Protein AF-A0A3M2JS16-F1 (afdb_monomer_lite)

Sequence (122 aa):
MWQGRHRSSALISVIMEFFYSLAKIGTLLCLISALWGIPVQAQEQLETYSGVRIYIDKPSDVLQLLRAGLEFDHLHFQQDYIEVALSSRDMQRLQQTGYRYEVLIPDLSAFYQERASIPRQE

pLDDT: mean 78.51, std 18.27, range [40.56, 98.19]

Secondary structure (DSSP, 8-state):
-------HHHHHHHHHHHHHHHHHHHHHHHHHTTTS------------EEEEEEE-SSTHHHHHHHHTT---SS-EE-SSEEEEEEEHHHHHHHHHHT--EEEEES-HHHHHHHHHTS----

Radius of gyration: 33.14 Å; chains: 1; bounding box: 62×56×106 Å

Structure (mmCIF, N/CA/C/O backbone):
data_AF-A0A3M2JS16-F1
#
_entry.id   AF-A0A3M2JS16-F1
#
loop_
_atom_site.group_PDB
_atom_site.id
_atom_site.type_symbol
_atom_site.label_atom_id
_atom_site.label_alt_id
_atom_site.label_comp_id
_atom_site.label_asym_id
_atom_site.label_entity_id
_atom_site.label_seq_id
_atom_site.pdbx_PDB_ins_code
_atom_site.Cartn_x
_atom_site.Cartn_y
_atom_site.Cartn_z
_atom_site.occupancy
_atom_site.B_iso_or_equiv
_atom_site.auth_seq_id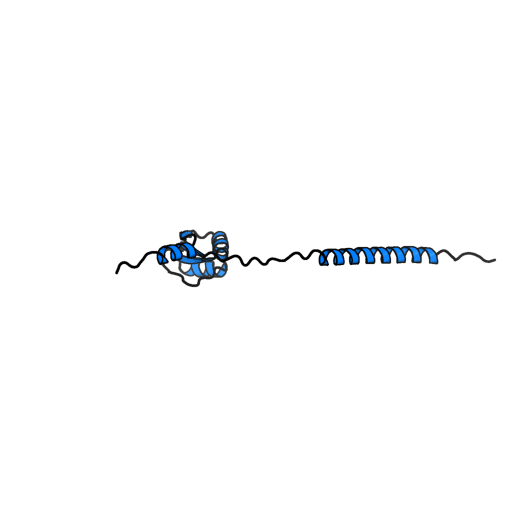
_atom_site.auth_comp_id
_atom_site.auth_asym_id
_atom_site.auth_atom_id
_atom_site.pdbx_PDB_model_num
ATOM 1 N N . MET A 1 1 ? 43.611 -38.057 73.503 1.00 40.56 1 MET A N 1
ATOM 2 C CA . MET A 1 1 ? 43.910 -38.920 72.343 1.00 40.56 1 MET A CA 1
ATOM 3 C C . MET A 1 1 ? 43.301 -38.265 71.116 1.00 40.56 1 MET A C 1
ATOM 5 O O . MET A 1 1 ? 42.138 -37.892 71.147 1.00 40.56 1 MET A O 1
ATOM 9 N N . TRP A 1 2 ? 44.154 -37.975 70.142 1.00 47.47 2 TRP A N 1
ATOM 10 C CA . TRP A 1 2 ? 43.940 -37.119 68.975 1.00 47.47 2 TRP A CA 1
ATOM 11 C C . TRP A 1 2 ? 43.369 -37.951 67.818 1.00 47.47 2 TRP A C 1
ATOM 13 O O . TRP A 1 2 ? 43.810 -39.084 67.663 1.00 47.47 2 TRP A O 1
ATOM 23 N N . GLN A 1 3 ? 42.454 -37.388 67.022 1.00 46.94 3 GLN A N 1
ATOM 24 C CA . GLN A 1 3 ? 42.366 -37.479 65.548 1.00 46.94 3 GLN A CA 1
ATOM 25 C C . GLN A 1 3 ? 40.919 -37.341 65.070 1.00 46.94 3 GLN A C 1
ATOM 27 O O . GLN A 1 3 ? 40.042 -38.096 65.474 1.00 46.94 3 GLN A O 1
ATOM 32 N N . GLY A 1 4 ? 40.689 -36.415 64.137 1.00 54.56 4 GLY A N 1
ATOM 33 C CA . GLY A 1 4 ? 39.480 -36.454 63.317 1.00 54.56 4 GLY A CA 1
ATOM 34 C C . GLY A 1 4 ? 38.972 -35.105 62.835 1.00 54.56 4 GLY A C 1
ATOM 35 O O . GLY A 1 4 ? 37.849 -34.737 63.173 1.00 54.56 4 GLY A O 1
ATOM 36 N N . ARG A 1 5 ? 39.752 -34.373 62.021 1.00 54.22 5 ARG A N 1
ATOM 37 C CA . ARG A 1 5 ? 39.169 -33.412 61.063 1.00 54.22 5 ARG A CA 1
ATOM 38 C C . ARG A 1 5 ? 40.160 -32.921 60.000 1.00 54.22 5 ARG A C 1
ATOM 40 O O . ARG A 1 5 ? 40.658 -31.812 60.068 1.00 54.22 5 ARG A O 1
ATOM 47 N N . HIS A 1 6 ? 40.395 -33.732 58.971 1.00 55.47 6 HIS A N 1
ATOM 48 C CA . HIS A 1 6 ? 40.964 -33.261 57.700 1.00 55.47 6 HIS A CA 1
ATOM 49 C C . HIS A 1 6 ? 40.319 -34.021 56.537 1.00 55.47 6 HIS A C 1
ATOM 51 O O . HIS A 1 6 ? 40.895 -34.961 56.003 1.00 55.47 6 HIS A O 1
ATOM 57 N N . ARG A 1 7 ? 39.084 -33.656 56.166 1.00 57.41 7 ARG A N 1
ATOM 58 C CA . ARG A 1 7 ? 38.467 -34.105 54.898 1.00 57.41 7 ARG A CA 1
ATOM 59 C C . ARG A 1 7 ? 37.719 -33.007 54.129 1.00 57.41 7 ARG A C 1
ATOM 61 O O . ARG A 1 7 ? 37.293 -33.251 53.009 1.00 57.41 7 ARG A O 1
ATOM 68 N N . SER A 1 8 ? 37.596 -31.797 54.679 1.00 57.53 8 SER A N 1
ATOM 69 C CA . SER A 1 8 ? 36.766 -30.739 54.082 1.00 57.53 8 SER A CA 1
ATOM 70 C C . SER A 1 8 ? 37.479 -29.873 53.035 1.00 57.53 8 SER A C 1
ATOM 72 O O . SER A 1 8 ? 36.808 -29.184 52.278 1.00 57.53 8 SER A O 1
ATOM 74 N N . SER A 1 9 ? 38.814 -29.895 52.951 1.00 59.91 9 SER A N 1
ATOM 75 C CA . SER A 1 9 ? 39.566 -29.017 52.038 1.00 59.91 9 SER A CA 1
ATOM 76 C C . SER A 1 9 ? 39.597 -29.512 50.586 1.00 59.91 9 SER A C 1
ATOM 78 O O . SER A 1 9 ? 39.538 -28.702 49.667 1.00 59.91 9 SER A O 1
ATOM 80 N N . ALA A 1 10 ? 39.632 -30.828 50.358 1.00 58.78 10 ALA A N 1
ATOM 81 C CA . ALA A 1 10 ? 39.705 -31.391 49.005 1.00 58.78 10 ALA A CA 1
ATOM 82 C C . ALA A 1 10 ? 38.392 -31.223 48.216 1.00 58.78 10 ALA A C 1
ATOM 84 O O . ALA A 1 10 ? 38.409 -30.966 47.016 1.00 58.78 10 ALA A O 1
ATOM 85 N N . LEU A 1 11 ? 37.250 -31.314 48.902 1.00 58.75 11 LEU A N 1
ATOM 86 C CA . LEU A 1 11 ? 35.918 -31.243 48.294 1.00 58.75 11 LEU A CA 1
ATOM 87 C C . LEU A 1 11 ? 35.592 -29.835 47.769 1.00 58.75 11 LEU A C 1
ATOM 89 O O . LEU A 1 11 ? 34.989 -29.694 46.711 1.00 58.75 11 LEU A O 1
ATOM 93 N N . ILE A 1 12 ? 36.060 -28.795 48.465 1.00 60.19 12 ILE A N 1
ATOM 94 C CA . ILE A 1 12 ? 35.890 -27.396 48.045 1.00 60.19 12 ILE A CA 1
ATOM 95 C C . ILE A 1 12 ? 36.752 -27.091 46.811 1.00 60.19 12 ILE A C 1
ATOM 97 O O . ILE A 1 12 ? 36.303 -26.384 45.911 1.00 60.19 12 ILE A O 1
ATOM 101 N N . SER A 1 13 ? 37.953 -27.676 46.727 1.00 60.19 13 SER A N 1
ATOM 102 C CA . SER A 1 13 ? 38.860 -27.475 45.590 1.00 60.19 13 SER A CA 1
ATOM 103 C C . SER A 1 13 ? 38.303 -28.067 44.290 1.00 60.19 13 SER A C 1
ATOM 105 O O . SER A 1 13 ? 38.315 -27.399 43.262 1.00 60.19 13 SER A O 1
ATOM 107 N N . VAL A 1 14 ? 37.733 -29.277 44.340 1.00 62.78 14 VAL A N 1
ATOM 108 C CA . VAL A 1 14 ? 37.138 -29.937 43.159 1.00 62.78 14 VAL A CA 1
ATOM 109 C C . VAL A 1 14 ? 35.912 -29.178 42.644 1.00 62.78 14 VAL A C 1
ATOM 111 O O . VAL A 1 14 ? 35.715 -29.046 41.438 1.00 62.78 14 VAL A O 1
ATOM 114 N N . ILE A 1 15 ? 35.099 -28.638 43.554 1.00 60.69 15 ILE A N 1
ATOM 115 C CA . ILE A 1 15 ? 33.900 -27.872 43.202 1.00 60.69 15 ILE A CA 1
ATOM 116 C C . ILE A 1 15 ? 34.284 -26.533 42.549 1.00 60.69 15 ILE A C 1
ATOM 118 O O . ILE A 1 15 ? 33.707 -26.162 41.528 1.00 60.69 15 ILE A O 1
ATOM 122 N N . MET A 1 16 ? 35.298 -25.838 43.075 1.00 59.81 16 MET A N 1
ATOM 123 C CA . MET A 1 16 ? 35.806 -24.583 42.503 1.00 59.81 16 MET A CA 1
ATOM 124 C C . MET A 1 16 ? 36.380 -24.768 41.087 1.00 59.81 16 MET A C 1
ATOM 126 O O . MET A 1 16 ? 36.106 -23.947 40.211 1.00 59.81 16 MET A O 1
ATOM 130 N N . GLU A 1 17 ? 37.110 -25.857 40.820 1.00 61.00 17 GLU A N 1
ATOM 131 C CA . GLU A 1 17 ? 37.648 -26.133 39.477 1.00 61.00 17 GLU A CA 1
ATOM 132 C C . GLU A 1 17 ? 36.559 -26.462 38.446 1.00 61.00 17 GLU A C 1
ATOM 134 O O . GLU A 1 17 ? 36.658 -26.046 37.289 1.00 61.00 17 GLU A O 1
ATOM 139 N N . PHE A 1 18 ? 35.474 -27.120 38.865 1.00 57.28 18 PHE A N 1
ATOM 140 C CA . PHE A 1 18 ? 34.309 -27.360 38.009 1.00 57.28 18 PHE A CA 1
ATOM 141 C C . PHE A 1 18 ? 33.623 -26.054 37.588 1.00 57.28 18 PHE A C 1
ATOM 143 O O . PHE A 1 18 ? 33.318 -25.868 36.407 1.00 57.28 18 PHE A O 1
ATOM 150 N N . PHE A 1 19 ? 33.439 -25.117 38.522 1.00 56.97 19 PHE A N 1
ATOM 151 C CA . PHE A 1 19 ? 32.872 -23.801 38.212 1.00 56.97 19 PHE A CA 1
ATOM 152 C C . PHE A 1 19 ? 33.800 -22.962 37.323 1.00 56.97 19 PHE A C 1
ATOM 154 O O . PHE A 1 19 ? 33.333 -22.288 36.404 1.00 56.97 19 PHE A O 1
ATOM 161 N N . TYR A 1 20 ? 35.116 -23.059 37.529 1.00 59.00 20 TYR A N 1
ATOM 162 C CA . TYR A 1 20 ? 36.108 -22.379 36.695 1.00 59.00 20 TYR A CA 1
ATOM 163 C C . TYR A 1 20 ? 36.172 -22.951 35.264 1.00 59.00 20 TYR A C 1
ATOM 165 O O . TYR A 1 20 ? 36.409 -22.212 34.309 1.00 59.00 20 TYR A O 1
ATOM 173 N N . SER A 1 21 ? 35.914 -24.253 35.092 1.00 56.41 21 SER A N 1
ATOM 174 C CA . SER A 1 21 ? 35.847 -24.930 33.787 1.00 56.41 21 SER A CA 1
ATOM 175 C C . SER A 1 21 ? 34.577 -24.570 33.001 1.00 56.41 21 SER A C 1
ATOM 177 O O . SER A 1 21 ? 34.649 -24.243 31.815 1.00 56.41 21 SER A O 1
ATOM 179 N N . LEU A 1 22 ? 33.422 -24.504 33.673 1.00 55.75 22 LEU A N 1
ATOM 180 C CA . LEU A 1 22 ? 32.150 -24.077 33.071 1.00 55.75 22 LEU A CA 1
ATOM 181 C C . LEU A 1 22 ? 32.185 -22.610 32.602 1.00 55.75 22 LEU A C 1
ATOM 183 O O . LEU A 1 22 ? 31.668 -22.294 31.530 1.00 55.75 22 LEU A O 1
ATOM 187 N N . ALA A 1 23 ? 32.858 -21.725 33.345 1.00 54.62 23 ALA A N 1
ATOM 188 C CA . ALA A 1 23 ? 33.016 -20.318 32.965 1.00 54.62 23 ALA A CA 1
ATOM 189 C C . ALA A 1 23 ? 33.897 -20.110 31.711 1.00 54.62 23 ALA A C 1
ATOM 191 O O . ALA A 1 23 ? 33.657 -19.182 30.936 1.00 54.62 23 ALA A O 1
ATOM 192 N N . LYS A 1 24 ? 34.886 -20.988 31.474 1.00 52.19 24 LYS A N 1
ATOM 193 C CA . LYS A 1 24 ? 35.786 -20.931 30.302 1.00 52.19 24 LYS A CA 1
ATOM 194 C C . LYS A 1 24 ? 35.130 -21.419 29.007 1.00 52.19 24 LYS A C 1
ATOM 196 O O . LYS A 1 24 ? 35.429 -20.898 27.936 1.00 52.19 24 LYS A O 1
ATOM 201 N N . ILE A 1 25 ? 34.220 -22.391 29.094 1.00 55.69 25 ILE A N 1
ATOM 202 C CA . ILE A 1 25 ? 33.502 -22.924 27.923 1.00 55.69 25 ILE A CA 1
ATOM 203 C C . ILE A 1 25 ? 32.555 -21.861 27.339 1.00 55.69 25 ILE A C 1
ATOM 205 O O . ILE A 1 25 ? 32.467 -21.716 26.121 1.00 55.69 25 ILE A O 1
ATOM 209 N N . GLY A 1 26 ? 31.916 -21.054 28.195 1.00 52.09 26 GLY A N 1
ATOM 210 C CA . GLY A 1 26 ? 31.039 -19.962 27.758 1.00 52.09 26 GLY A CA 1
ATOM 211 C C . GLY A 1 26 ? 31.772 -18.812 27.055 1.00 52.09 26 GLY A C 1
ATOM 212 O O . GLY A 1 26 ? 31.237 -18.218 26.124 1.00 52.09 26 GLY A O 1
ATOM 213 N N . THR A 1 27 ? 33.016 -18.520 27.444 1.00 54.41 27 THR A N 1
ATOM 214 C CA . THR A 1 27 ? 33.821 -17.448 26.827 1.00 54.41 27 THR A CA 1
ATOM 215 C C . THR A 1 27 ? 34.440 -17.860 25.489 1.00 54.41 27 THR A C 1
ATOM 217 O O . THR A 1 27 ? 34.612 -17.012 24.614 1.00 54.41 27 THR A O 1
ATOM 220 N N . LEU A 1 28 ? 34.717 -19.153 25.281 1.00 52.16 28 LEU A N 1
ATOM 221 C CA . LEU A 1 28 ? 35.266 -19.664 24.020 1.00 52.16 28 LEU A CA 1
ATOM 222 C C . LEU A 1 28 ? 34.237 -19.627 22.871 1.00 52.16 28 LEU A C 1
ATOM 224 O O . LEU A 1 28 ? 34.601 -19.378 21.724 1.00 52.16 28 LEU A O 1
ATOM 228 N N . LEU A 1 29 ? 32.947 -19.815 23.177 1.00 53.31 29 LEU A N 1
ATOM 229 C CA . LEU A 1 29 ? 31.867 -19.807 22.181 1.00 53.31 29 LEU A CA 1
ATOM 230 C C . LEU A 1 29 ? 31.589 -18.403 21.608 1.00 53.31 29 LEU A C 1
ATOM 232 O O . LEU A 1 29 ? 31.275 -18.281 20.427 1.00 53.31 29 LEU A O 1
ATOM 236 N N . CYS A 1 30 ? 31.780 -17.342 22.402 1.00 52.16 30 CYS A N 1
ATOM 237 C CA . CYS A 1 30 ? 31.630 -15.951 21.949 1.00 52.16 30 CYS A CA 1
ATOM 238 C C . CYS A 1 30 ? 32.781 -15.454 21.058 1.00 52.16 30 CYS A C 1
ATOM 240 O O . CYS A 1 30 ? 32.599 -14.499 20.310 1.00 52.16 30 CYS A O 1
ATOM 242 N N . LEU A 1 31 ? 33.969 -16.063 21.127 1.00 53.25 31 LEU A N 1
ATOM 243 C CA . LEU A 1 31 ? 35.106 -15.659 20.288 1.00 53.25 31 LEU A CA 1
ATOM 244 C C . LEU A 1 31 ? 35.067 -16.303 18.896 1.00 53.25 31 LEU A C 1
ATOM 246 O O . LEU A 1 31 ? 35.577 -15.723 17.941 1.00 53.25 31 LEU A O 1
ATOM 250 N N . ILE A 1 32 ? 34.417 -17.463 18.751 1.00 55.78 32 ILE A N 1
ATOM 251 C CA . ILE A 1 32 ? 34.258 -18.126 17.449 1.00 55.78 32 ILE A CA 1
ATOM 252 C C . ILE A 1 32 ? 33.258 -17.363 16.567 1.00 55.78 32 ILE A C 1
ATOM 254 O O . ILE A 1 32 ? 33.487 -17.242 15.366 1.00 55.78 32 ILE A O 1
ATOM 258 N N . SER A 1 33 ? 32.204 -16.768 17.133 1.00 54.28 33 SER A N 1
ATOM 259 C CA . SER A 1 33 ? 31.241 -15.957 16.370 1.00 54.28 33 SER A CA 1
ATOM 260 C C . SER A 1 33 ? 31.821 -14.637 15.843 1.00 54.28 33 SER A C 1
ATOM 262 O O . SER A 1 33 ? 31.301 -14.104 14.869 1.00 54.28 33 SER A O 1
ATOM 264 N N . ALA A 1 34 ? 32.919 -14.134 16.416 1.00 53.84 34 ALA A N 1
ATOM 265 C CA . ALA A 1 34 ? 33.609 -12.938 15.924 1.00 53.84 34 ALA A CA 1
ATOM 266 C C . ALA A 1 34 ? 34.530 -13.207 14.715 1.00 53.84 34 ALA A C 1
ATOM 268 O O . ALA A 1 34 ? 34.920 -12.263 14.030 1.00 53.84 34 ALA A O 1
ATOM 269 N N . LEU A 1 35 ? 34.880 -14.472 14.435 1.00 56.22 35 LEU A N 1
ATOM 270 C CA . LEU A 1 35 ? 35.766 -14.840 13.318 1.00 56.22 35 LEU A CA 1
ATOM 271 C C . LEU A 1 35 ? 35.027 -15.139 12.005 1.00 56.22 35 LEU A C 1
ATOM 273 O O . LEU A 1 35 ? 35.650 -15.166 10.946 1.00 56.22 35 LEU A O 1
ATOM 277 N N . TRP A 1 36 ? 33.711 -15.338 12.056 1.00 56.53 36 TRP A N 1
ATOM 278 C CA . TRP A 1 36 ? 32.870 -15.508 10.874 1.00 56.53 36 TRP A CA 1
ATOM 279 C C . TRP A 1 36 ? 32.115 -14.207 10.674 1.00 56.53 36 TRP A C 1
ATOM 281 O O . TRP A 1 36 ? 30.988 -14.058 11.133 1.00 56.53 36 TRP A O 1
ATOM 291 N N . GLY A 1 37 ? 32.775 -13.230 10.051 1.00 59.12 37 GLY A N 1
ATOM 292 C CA . GLY A 1 37 ? 32.139 -11.982 9.649 1.00 59.12 37 GLY A CA 1
ATOM 293 C C . GLY A 1 37 ? 30.974 -12.281 8.714 1.00 59.12 37 GLY A C 1
ATOM 294 O O . GLY A 1 37 ? 31.171 -12.393 7.510 1.00 59.12 37 GLY A O 1
ATOM 295 N N . ILE A 1 38 ? 29.771 -12.446 9.267 1.00 68.44 38 ILE A N 1
ATOM 296 C CA . ILE A 1 38 ? 28.543 -12.508 8.486 1.00 68.44 38 ILE A CA 1
ATOM 297 C C . ILE A 1 38 ? 28.304 -11.075 8.019 1.00 68.44 38 ILE A C 1
ATOM 299 O O . ILE A 1 38 ? 28.025 -10.215 8.862 1.00 68.44 38 ILE A O 1
ATOM 303 N N . PRO A 1 39 ? 28.433 -10.768 6.717 1.00 65.12 39 PRO A N 1
ATOM 304 C CA . PRO A 1 39 ? 27.987 -9.481 6.235 1.00 65.12 39 PRO A CA 1
ATOM 305 C C . PRO A 1 39 ? 26.471 -9.458 6.435 1.00 65.12 39 PRO A C 1
ATOM 307 O O . PRO A 1 39 ? 25.728 -10.157 5.748 1.00 65.12 39 PRO A O 1
ATOM 310 N N . VAL A 1 40 ? 26.000 -8.686 7.415 1.00 69.00 40 VAL A N 1
ATOM 311 C CA . VAL A 1 40 ? 24.591 -8.300 7.488 1.00 69.00 40 VAL A CA 1
ATOM 312 C C . VAL A 1 40 ? 24.366 -7.382 6.295 1.00 69.00 40 VAL A C 1
ATOM 314 O O . VAL A 1 40 ? 24.568 -6.173 6.359 1.00 69.00 40 VAL A O 1
ATOM 317 N N . GLN A 1 41 ? 24.042 -7.985 5.157 1.00 67.44 41 GLN A N 1
ATOM 318 C CA . GLN A 1 41 ? 23.614 -7.267 3.973 1.00 67.44 41 GLN A CA 1
ATOM 319 C C . GLN A 1 41 ? 22.188 -6.810 4.259 1.00 67.44 41 GLN A C 1
ATOM 321 O O . GLN A 1 41 ? 21.228 -7.550 4.056 1.00 67.44 41 GLN A O 1
ATOM 326 N N . ALA A 1 42 ? 22.053 -5.596 4.790 1.00 64.44 42 ALA A N 1
ATOM 327 C CA . ALA A 1 42 ? 20.799 -4.869 4.709 1.00 64.44 42 ALA A CA 1
ATOM 328 C C . ALA A 1 42 ? 20.547 -4.610 3.219 1.00 64.44 42 ALA A C 1
ATOM 330 O O . ALA A 1 42 ? 21.069 -3.659 2.643 1.00 64.44 42 ALA A O 1
ATOM 331 N N . GLN A 1 43 ? 19.848 -5.533 2.562 1.00 61.16 43 GLN A N 1
ATOM 332 C CA . GLN A 1 43 ? 19.438 -5.356 1.182 1.00 61.16 43 GLN A CA 1
ATOM 333 C C . GLN A 1 43 ? 18.319 -4.319 1.194 1.00 61.16 43 GLN A C 1
ATOM 335 O O . GLN A 1 43 ? 17.194 -4.618 1.590 1.00 61.16 43 GLN A O 1
ATOM 340 N N . GLU A 1 44 ? 18.654 -3.089 0.817 1.00 60.78 44 GLU A N 1
ATOM 341 C CA . GLU A 1 44 ? 17.676 -2.052 0.512 1.00 60.78 44 GLU A CA 1
ATOM 342 C C . GLU A 1 44 ? 16.829 -2.585 -0.650 1.00 60.78 44 GLU A C 1
ATOM 344 O O . GLU A 1 44 ? 17.281 -2.684 -1.792 1.00 60.78 44 GLU A O 1
ATOM 349 N N . GLN A 1 45 ? 15.641 -3.100 -0.330 1.00 63.78 45 GLN A N 1
ATOM 350 C CA . GLN A 1 45 ? 14.721 -3.588 -1.345 1.00 63.78 45 GLN A CA 1
ATOM 351 C C . GLN A 1 45 ? 14.255 -2.366 -2.122 1.00 63.78 45 GLN A C 1
ATOM 353 O O . GLN A 1 45 ? 13.594 -1.503 -1.552 1.00 63.78 45 GLN A O 1
ATOM 358 N N . LEU A 1 46 ? 14.628 -2.293 -3.402 1.00 70.31 46 LEU A N 1
ATOM 359 C CA . LEU A 1 46 ? 14.143 -1.257 -4.302 1.00 70.31 46 LEU A CA 1
ATOM 360 C C . LEU A 1 46 ? 12.611 -1.258 -4.235 1.00 70.31 46 LEU A C 1
ATOM 362 O O . LEU A 1 46 ? 11.962 -2.241 -4.606 1.00 70.31 46 LEU A O 1
ATOM 366 N N . GLU A 1 47 ? 12.047 -0.194 -3.675 1.00 80.62 47 GLU A N 1
ATOM 367 C CA . GLU A 1 47 ? 10.625 -0.144 -3.383 1.00 80.62 47 GLU A CA 1
ATOM 368 C C . GLU A 1 47 ? 9.849 -0.064 -4.699 1.00 80.62 47 GLU A C 1
ATOM 370 O O . GLU A 1 47 ? 10.025 0.852 -5.501 1.00 80.62 47 GLU A O 1
ATOM 375 N N . THR A 1 48 ? 9.036 -1.087 -4.961 1.00 90.12 48 THR A N 1
ATOM 376 C CA . THR A 1 48 ? 8.191 -1.151 -6.155 1.00 90.12 48 THR A CA 1
ATOM 377 C C . THR A 1 48 ? 6.832 -0.562 -5.820 1.00 90.12 48 THR A C 1
ATOM 379 O O . THR A 1 48 ? 6.270 -0.857 -4.763 1.00 90.12 48 THR A O 1
ATOM 382 N N . TYR A 1 49 ? 6.314 0.258 -6.730 1.00 94.62 49 TYR A N 1
ATOM 383 C CA . TYR A 1 49 ? 5.025 0.916 -6.576 1.00 94.62 49 TYR A CA 1
ATOM 384 C C . TYR A 1 49 ? 4.036 0.399 -7.614 1.00 94.62 49 TYR A C 1
ATOM 386 O O . TYR A 1 49 ? 4.352 0.310 -8.803 1.00 94.62 49 TYR A O 1
ATOM 394 N N . SER A 1 50 ? 2.820 0.113 -7.163 1.00 96.19 50 SER A N 1
ATOM 395 C CA . SER A 1 50 ? 1.700 -0.291 -8.009 1.00 96.19 50 SER A CA 1
ATOM 396 C C . SER A 1 50 ? 0.627 0.796 -8.017 1.00 96.19 50 SER A C 1
ATOM 398 O O . SER A 1 50 ? 0.336 1.398 -6.987 1.00 96.19 50 SER A O 1
ATOM 400 N N . GLY A 1 51 ? 0.011 1.039 -9.172 1.00 96.69 51 GLY A N 1
ATOM 401 C CA . GLY A 1 51 ? -1.195 1.853 -9.288 1.00 96.69 51 GLY A CA 1
ATOM 402 C C . GLY A 1 51 ? -2.419 1.005 -8.964 1.00 96.69 51 GLY A C 1
ATOM 403 O O . GLY A 1 51 ? -2.652 -0.016 -9.616 1.00 96.69 51 GLY A O 1
ATOM 404 N N . VAL A 1 52 ? -3.193 1.408 -7.960 1.00 97.50 52 VAL A N 1
ATOM 405 C CA . VAL A 1 52 ? -4.263 0.591 -7.376 1.00 97.50 52 VAL A CA 1
ATOM 406 C C . VAL A 1 52 ? -5.545 1.398 -7.279 1.00 97.50 52 VAL A C 1
ATOM 408 O O . VAL A 1 52 ? -5.532 2.553 -6.858 1.00 97.50 52 VAL A O 1
ATOM 411 N N . ARG A 1 53 ? -6.662 0.756 -7.618 1.00 98.06 53 ARG A N 1
ATOM 412 C CA . ARG A 1 53 ? -8.009 1.234 -7.327 1.00 98.06 53 ARG A CA 1
ATOM 413 C C . ARG A 1 53 ? -8.548 0.511 -6.102 1.00 98.06 53 ARG A C 1
ATOM 415 O O . ARG A 1 53 ? -8.623 -0.713 -6.105 1.00 98.06 53 ARG A O 1
ATOM 422 N N . ILE A 1 54 ? -8.964 1.244 -5.080 1.00 97.88 54 ILE A N 1
ATOM 423 C CA . ILE A 1 54 ? -9.575 0.691 -3.867 1.00 97.88 54 ILE A CA 1
ATOM 424 C C . ILE A 1 54 ? -11.032 1.132 -3.840 1.00 97.88 54 ILE A C 1
ATOM 426 O O . ILE A 1 54 ? -11.313 2.326 -3.884 1.00 97.88 54 ILE A O 1
ATOM 430 N N . TYR A 1 55 ? -11.956 0.178 -3.781 1.00 97.94 55 TYR A N 1
ATOM 431 C CA . TYR A 1 55 ? -13.384 0.471 -3.705 1.00 97.94 55 TYR A CA 1
ATOM 432 C C . TYR A 1 55 ? -13.754 0.872 -2.276 1.00 97.94 55 TYR A C 1
ATOM 434 O O . TYR A 1 55 ? -13.360 0.197 -1.321 1.00 97.94 55 TYR A O 1
ATOM 442 N N . ILE A 1 56 ? -14.506 1.961 -2.141 1.00 96.81 56 ILE A N 1
ATOM 443 C CA . ILE A 1 56 ? -14.955 2.509 -0.858 1.00 96.81 56 ILE A CA 1
ATOM 444 C C . ILE A 1 56 ? -16.454 2.793 -0.920 1.00 96.81 56 ILE A C 1
ATOM 446 O O . ILE A 1 56 ? -16.967 3.169 -1.969 1.00 96.81 56 ILE A O 1
ATOM 450 N N . ASP A 1 57 ? -17.149 2.645 0.206 1.00 95.19 57 ASP A N 1
ATOM 451 C CA . ASP A 1 57 ? -18.589 2.922 0.280 1.00 95.19 57 ASP A CA 1
ATOM 452 C C . ASP A 1 57 ? -18.854 4.355 0.753 1.00 95.19 57 ASP A C 1
ATOM 454 O O . ASP A 1 57 ? -19.887 4.958 0.455 1.00 95.19 57 ASP A O 1
ATOM 458 N N . LYS A 1 58 ? -17.932 4.908 1.549 1.00 94.44 58 LYS A N 1
ATOM 459 C CA . LYS A 1 58 ? -18.051 6.246 2.132 1.00 94.44 58 LYS A CA 1
ATOM 460 C C . LYS A 1 58 ? -16.684 6.901 2.329 1.00 94.44 58 LYS A C 1
ATOM 462 O O . LYS A 1 58 ? -15.700 6.214 2.596 1.00 94.44 58 LYS A O 1
ATOM 467 N N . PRO A 1 59 ? -16.610 8.244 2.348 1.00 90.44 59 PRO A N 1
ATOM 468 C CA . PRO A 1 59 ? -15.344 8.956 2.545 1.00 90.44 59 PRO A CA 1
ATOM 469 C C . PRO A 1 59 ? -14.603 8.598 3.843 1.00 90.44 59 PRO A C 1
ATOM 471 O O . PRO A 1 59 ? -13.378 8.676 3.905 1.00 90.44 59 PRO A O 1
ATOM 474 N N . SER A 1 60 ? -15.324 8.180 4.892 1.00 93.75 60 SER A N 1
ATOM 475 C CA . SER A 1 60 ? -14.707 7.774 6.159 1.00 93.75 60 SER A CA 1
ATOM 476 C C . SER A 1 60 ? -13.953 6.444 6.087 1.00 93.75 60 SER A C 1
ATOM 478 O O . SER A 1 60 ? -13.172 6.161 6.993 1.00 93.75 60 SER A O 1
ATOM 480 N N . ASP A 1 61 ? -14.105 5.663 5.018 1.00 95.31 61 ASP A N 1
ATOM 481 C CA . ASP A 1 61 ? -13.324 4.443 4.799 1.00 95.31 61 ASP A CA 1
ATOM 482 C C . ASP A 1 61 ? -11.844 4.745 4.562 1.00 95.31 61 ASP A C 1
ATOM 484 O O . ASP A 1 61 ? -10.981 3.999 5.017 1.00 95.31 61 ASP A O 1
ATOM 488 N N . VAL A 1 62 ? -11.519 5.902 3.980 1.00 93.44 62 VAL A N 1
ATOM 489 C CA . VAL A 1 62 ? -10.119 6.326 3.830 1.00 93.44 62 VAL A CA 1
ATOM 490 C C . VAL A 1 62 ? -9.451 6.546 5.185 1.00 93.44 62 VAL A C 1
ATOM 492 O O . VAL A 1 62 ? -8.288 6.191 5.365 1.00 93.44 62 VAL A O 1
ATOM 495 N N . LEU A 1 63 ? -10.191 7.034 6.186 1.00 94.38 63 LEU A N 1
ATOM 496 C CA . LEU A 1 63 ? -9.672 7.125 7.554 1.00 94.38 63 LEU A CA 1
ATOM 497 C C . LEU A 1 63 ? -9.397 5.741 8.153 1.00 94.38 63 LEU A C 1
ATOM 499 O O . LEU A 1 63 ? -8.497 5.610 8.979 1.00 94.38 63 LEU A O 1
ATOM 503 N N . GLN A 1 64 ? -10.156 4.712 7.765 1.00 95.94 64 GLN A N 1
ATOM 504 C CA . GLN A 1 64 ? -9.906 3.339 8.209 1.00 95.94 64 GLN A CA 1
ATOM 505 C C . GLN A 1 64 ? -8.632 2.781 7.570 1.00 95.94 64 GLN A C 1
ATOM 507 O O . GLN A 1 64 ? -7.812 2.199 8.276 1.00 95.94 64 GLN A O 1
ATOM 512 N N . LEU A 1 65 ? -8.421 3.034 6.275 1.00 95.88 65 LEU A N 1
ATOM 513 C CA . LEU A 1 65 ? -7.197 2.649 5.567 1.00 95.88 65 LEU A CA 1
ATOM 514 C C . LEU A 1 65 ? -5.952 3.340 6.154 1.00 95.88 65 LEU A C 1
ATOM 516 O O . LEU A 1 65 ? -4.959 2.675 6.438 1.00 95.88 65 LEU A O 1
ATOM 520 N N . LEU A 1 66 ? -6.030 4.642 6.451 1.00 94.81 66 LEU A N 1
ATOM 521 C CA . LEU A 1 66 ? -4.953 5.373 7.136 1.00 94.81 66 LEU A CA 1
ATOM 522 C C . LEU A 1 66 ? -4.653 4.789 8.527 1.00 94.81 66 LEU A C 1
ATOM 524 O O . LEU A 1 66 ? -3.498 4.624 8.908 1.00 94.81 66 LEU A O 1
ATOM 528 N N . ARG A 1 67 ?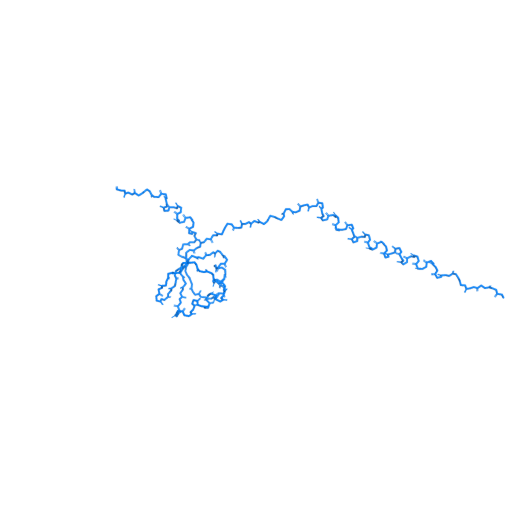 -5.689 4.424 9.296 1.00 95.56 67 ARG A N 1
ATOM 529 C CA . ARG A 1 67 ? -5.523 3.772 10.611 1.00 95.56 67 ARG A CA 1
ATOM 530 C C . ARG A 1 67 ? -4.938 2.365 10.516 1.00 95.56 67 ARG A C 1
ATOM 532 O O . ARG A 1 67 ? -4.307 1.924 11.471 1.00 95.56 67 ARG A O 1
ATOM 539 N N . ALA A 1 68 ? -5.126 1.682 9.390 1.00 94.62 68 ALA A N 1
ATOM 540 C CA . ALA A 1 68 ? -4.460 0.417 9.089 1.00 94.62 68 ALA A CA 1
ATOM 541 C C . ALA A 1 68 ? -2.977 0.601 8.707 1.00 94.62 68 ALA A C 1
ATOM 543 O O . ALA A 1 68 ? -2.267 -0.379 8.481 1.00 94.62 68 ALA A O 1
ATOM 544 N N . GLY A 1 69 ? -2.496 1.847 8.673 1.00 94.75 69 GLY A N 1
ATOM 545 C CA . GLY A 1 69 ? -1.105 2.190 8.417 1.00 94.75 69 GLY A CA 1
ATOM 546 C C . GLY A 1 69 ? -0.766 2.320 6.939 1.00 94.75 69 GLY A C 1
ATOM 547 O O . GLY A 1 69 ? 0.415 2.254 6.621 1.00 94.75 69 GLY A O 1
ATOM 548 N N . LEU A 1 70 ? -1.759 2.456 6.051 1.00 95.25 70 LEU A N 1
ATOM 549 C CA . LEU A 1 70 ? -1.494 2.836 4.665 1.00 95.25 70 LEU A CA 1
ATOM 550 C C . LEU A 1 70 ? -1.089 4.309 4.619 1.00 95.25 70 LEU A C 1
ATOM 552 O O . LEU A 1 70 ? -1.729 5.155 5.247 1.00 95.25 70 LEU A O 1
ATOM 556 N N . GLU A 1 71 ? -0.052 4.599 3.846 1.00 91.75 71 GLU A N 1
ATOM 557 C CA . GLU A 1 71 ? 0.406 5.955 3.563 1.00 91.75 71 GLU A CA 1
ATOM 558 C C . GLU A 1 71 ? 0.002 6.336 2.136 1.00 91.75 71 GLU A C 1
ATOM 560 O O . GLU A 1 71 ? -0.005 5.507 1.227 1.00 91.75 71 GLU A O 1
ATOM 565 N N . PHE A 1 72 ? -0.411 7.589 1.949 1.00 91.44 72 PHE A N 1
ATOM 566 C CA . PHE A 1 72 ? -0.968 8.055 0.687 1.00 91.44 72 PHE A CA 1
ATOM 567 C C . PHE A 1 72 ? -0.375 9.412 0.304 1.00 91.44 72 PHE A C 1
ATOM 569 O O . PHE A 1 72 ? -0.683 10.416 0.945 1.00 91.44 72 PHE A O 1
ATOM 576 N N . ASP A 1 73 ? 0.401 9.454 -0.779 1.00 82.25 73 ASP A N 1
ATOM 577 C CA . ASP A 1 73 ? 1.009 10.702 -1.264 1.00 82.25 73 ASP A CA 1
ATOM 578 C C . ASP A 1 73 ? 0.107 11.448 -2.259 1.00 82.25 73 ASP A C 1
ATOM 580 O O . ASP A 1 73 ? -0.009 12.674 -2.214 1.00 82.25 73 ASP A O 1
ATOM 584 N N . HIS A 1 74 ? -0.596 10.715 -3.132 1.00 85.50 74 HIS A N 1
ATOM 585 C CA . HIS A 1 74 ? -1.462 11.281 -4.172 1.00 85.50 74 HIS A CA 1
ATOM 586 C C . HIS A 1 74 ? -2.704 10.410 -4.406 1.00 85.50 74 HIS A C 1
ATOM 588 O O . HIS A 1 74 ? -2.691 9.480 -5.211 1.00 85.50 74 HIS A O 1
ATOM 594 N N . LEU A 1 75 ? -3.786 10.726 -3.690 1.00 89.00 75 LEU A N 1
ATOM 595 C CA . LEU A 1 75 ? -5.089 10.073 -3.834 1.00 89.00 75 LEU A CA 1
ATOM 596 C C . LEU A 1 75 ? -5.962 10.807 -4.845 1.00 89.00 75 LEU A C 1
ATOM 598 O O . LEU A 1 75 ? -6.217 12.005 -4.702 1.00 89.00 75 LEU A O 1
ATOM 602 N N . HIS A 1 76 ? -6.514 10.066 -5.798 1.00 92.00 76 HIS A N 1
ATOM 603 C CA . HIS A 1 76 ? -7.610 10.538 -6.630 1.00 92.00 76 HIS A CA 1
ATOM 604 C C . HIS A 1 76 ? -8.922 9.947 -6.114 1.00 92.00 76 HIS A C 1
ATOM 606 O O . HIS A 1 76 ? -9.131 8.737 -6.174 1.00 92.00 76 HIS A O 1
ATOM 612 N N . PHE A 1 77 ? -9.810 10.801 -5.606 1.00 92.31 77 PHE A N 1
ATOM 613 C CA . PHE A 1 77 ? -11.130 10.391 -5.134 1.00 92.31 77 PHE A CA 1
ATOM 614 C C . PHE A 1 77 ? -12.158 10.340 -6.259 1.00 92.31 77 PHE A C 1
ATOM 616 O O . PHE A 1 77 ? -12.279 11.278 -7.044 1.00 92.31 77 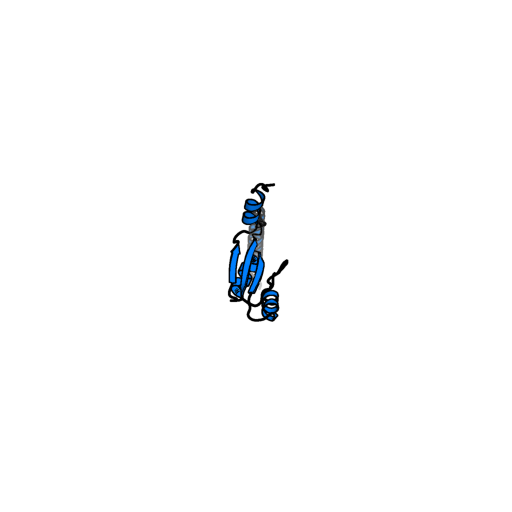PHE A O 1
ATOM 623 N N . GLN A 1 78 ? -12.940 9.269 -6.272 1.00 92.94 78 GLN A N 1
ATOM 624 C CA . GLN A 1 78 ? -14.164 9.120 -7.050 1.00 92.94 78 GLN A CA 1
ATOM 625 C C . GLN A 1 78 ? -15.315 8.763 -6.099 1.00 92.94 78 GLN A C 1
ATOM 627 O O . GLN A 1 78 ? -15.096 8.597 -4.898 1.00 92.94 78 GLN A O 1
ATOM 632 N N . GLN A 1 79 ? -16.551 8.692 -6.605 1.00 90.38 79 GLN A N 1
ATOM 633 C CA . GLN A 1 79 ? -17.718 8.422 -5.749 1.00 90.38 79 GLN A CA 1
ATOM 634 C C . GLN A 1 79 ? -17.600 7.081 -5.010 1.00 90.38 79 GLN A C 1
ATOM 636 O O . GLN A 1 79 ? -17.868 7.030 -3.812 1.00 90.38 79 GLN A O 1
ATOM 641 N N . ASP A 1 80 ? -17.130 6.044 -5.708 1.00 95.81 80 ASP A N 1
ATOM 642 C CA . ASP A 1 80 ? -17.215 4.654 -5.235 1.00 95.81 80 ASP A CA 1
ATOM 643 C C . ASP A 1 80 ? -15.827 3.999 -5.075 1.00 95.81 80 ASP A C 1
ATOM 645 O O . ASP A 1 80 ? -15.700 2.801 -4.801 1.00 95.81 80 ASP A O 1
ATOM 649 N N . TYR A 1 81 ? -14.756 4.758 -5.328 1.00 96.81 81 TYR A N 1
ATOM 650 C CA . TYR A 1 81 ? -13.383 4.268 -5.261 1.00 96.81 81 TYR A CA 1
ATOM 651 C C . TYR A 1 81 ? -12.357 5.396 -5.121 1.00 96.81 81 TYR A C 1
ATOM 653 O O . TYR A 1 81 ? -12.632 6.565 -5.388 1.00 96.81 81 TYR A O 1
ATOM 661 N N . ILE A 1 82 ? -11.140 5.018 -4.743 1.00 96.56 82 ILE A N 1
ATOM 662 C CA . ILE A 1 82 ? -9.943 5.858 -4.793 1.00 96.56 82 ILE A CA 1
ATOM 663 C C . ILE A 1 82 ? -8.894 5.207 -5.688 1.00 96.56 82 ILE A C 1
ATOM 665 O O . ILE A 1 82 ? -8.784 3.983 -5.724 1.00 96.56 82 ILE A O 1
ATOM 669 N N . GLU A 1 83 ? -8.116 6.015 -6.396 1.00 96.81 83 GLU A N 1
ATOM 670 C CA . GLU A 1 83 ? -6.924 5.564 -7.116 1.00 96.81 83 GLU A CA 1
ATOM 671 C C . GLU A 1 83 ? -5.680 6.147 -6.459 1.00 96.81 83 GLU A C 1
ATOM 673 O O . GLU A 1 83 ? -5.627 7.344 -6.164 1.00 96.81 83 GLU A O 1
ATOM 678 N N . VAL A 1 84 ? -4.695 5.292 -6.191 1.00 96.38 84 VAL A N 1
ATOM 679 C CA . VAL A 1 84 ? -3.482 5.666 -5.463 1.00 96.38 84 VAL A CA 1
ATOM 680 C C . VAL A 1 84 ? -2.310 4.768 -5.850 1.00 96.38 84 VAL A C 1
ATOM 682 O O . VAL A 1 84 ? -2.492 3.613 -6.238 1.00 96.38 84 VAL A O 1
ATOM 685 N N . ALA A 1 85 ? -1.099 5.313 -5.762 1.00 96.31 85 ALA A N 1
ATOM 686 C CA . ALA A 1 85 ? 0.130 4.538 -5.864 1.00 96.31 85 ALA A CA 1
ATOM 687 C C . ALA A 1 85 ? 0.472 3.946 -4.492 1.00 96.31 85 ALA A C 1
ATOM 689 O O . ALA A 1 85 ? 0.575 4.693 -3.523 1.00 96.31 85 ALA A O 1
ATOM 690 N N . LEU A 1 86 ? 0.653 2.628 -4.412 1.00 95.88 86 LEU A N 1
ATOM 691 C CA . LEU A 1 86 ? 1.016 1.933 -3.177 1.00 95.88 86 LEU A CA 1
ATOM 692 C C . LEU A 1 86 ? 2.359 1.237 -3.317 1.00 95.88 86 LEU A C 1
ATOM 694 O O . LEU A 1 86 ? 2.613 0.568 -4.321 1.00 95.88 86 LEU A O 1
ATOM 698 N N . SER A 1 87 ? 3.179 1.351 -2.275 1.00 94.88 87 SER A N 1
ATOM 699 C CA . SER A 1 87 ? 4.381 0.541 -2.115 1.00 94.88 87 SER A CA 1
ATOM 700 C C . SER A 1 87 ? 4.024 -0.941 -1.941 1.00 94.88 87 SER A C 1
ATOM 702 O O . SER A 1 87 ? 2.914 -1.295 -1.527 1.00 94.88 87 SER A O 1
ATOM 704 N N . SER A 1 88 ? 4.988 -1.838 -2.156 1.00 92.81 88 SER A N 1
ATOM 705 C CA . SER A 1 88 ? 4.837 -3.262 -1.815 1.00 92.81 88 SER A CA 1
ATOM 706 C C . SER A 1 88 ? 4.411 -3.487 -0.356 1.00 92.81 88 SER A C 1
ATOM 708 O O . SER A 1 88 ? 3.661 -4.421 -0.065 1.00 92.81 88 SER A O 1
ATOM 710 N N . ARG A 1 89 ? 4.860 -2.630 0.571 1.00 93.06 89 ARG A N 1
ATOM 711 C CA . ARG A 1 89 ? 4.486 -2.699 1.990 1.00 93.06 89 ARG A CA 1
ATOM 712 C C . ARG A 1 89 ? 3.026 -2.299 2.200 1.00 93.06 89 ARG A C 1
ATOM 714 O O . ARG A 1 89 ? 2.306 -2.989 2.922 1.00 93.06 89 ARG A O 1
ATOM 721 N N . ASP A 1 90 ? 2.571 -1.231 1.560 1.00 95.50 90 ASP A N 1
ATOM 722 C CA . ASP A 1 90 ? 1.177 -0.792 1.668 1.00 95.50 90 ASP A CA 1
ATOM 723 C C . ASP A 1 90 ? 0.217 -1.733 0.952 1.00 95.50 90 ASP A C 1
ATOM 725 O O . ASP A 1 90 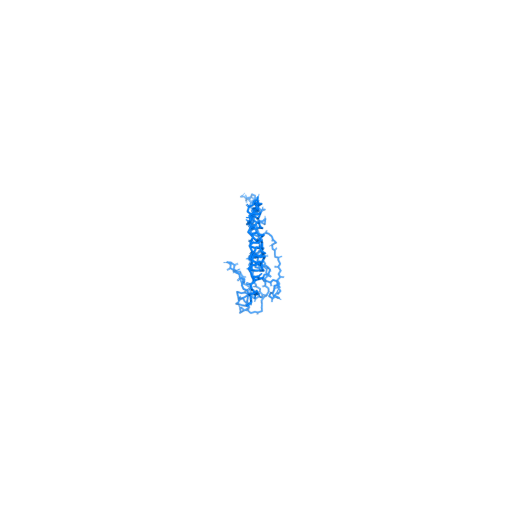? -0.896 -1.937 1.427 1.00 95.50 90 ASP A O 1
ATOM 729 N N . MET A 1 91 ? 0.660 -2.404 -0.112 1.00 95.88 91 MET A N 1
ATOM 730 C CA . MET A 1 91 ? -0.096 -3.493 -0.731 1.00 95.88 91 MET A CA 1
ATOM 731 C C . MET A 1 91 ? -0.358 -4.644 0.243 1.00 95.88 91 MET A C 1
ATOM 733 O O . MET A 1 91 ? -1.478 -5.152 0.309 1.00 95.88 91 MET A O 1
ATOM 737 N N . GLN A 1 92 ? 0.640 -5.035 1.041 1.00 94.06 92 GLN A N 1
ATOM 738 C CA . GLN A 1 92 ? 0.456 -6.058 2.077 1.00 94.06 92 GLN A CA 1
ATOM 739 C C . GLN A 1 92 ? -0.527 -5.599 3.158 1.00 94.06 92 GLN A C 1
ATOM 741 O O . GLN A 1 92 ? -1.366 -6.383 3.601 1.00 94.06 92 GLN A O 1
ATOM 746 N N . ARG A 1 93 ? -0.462 -4.326 3.564 1.00 96.12 93 ARG A N 1
ATOM 747 C CA . ARG A 1 93 ? -1.419 -3.749 4.519 1.00 96.12 93 ARG A CA 1
ATOM 748 C C . ARG A 1 93 ? -2.827 -3.723 3.933 1.00 96.12 93 ARG A C 1
ATOM 750 O O . ARG A 1 93 ? -3.754 -4.185 4.586 1.00 96.12 93 ARG A O 1
ATOM 757 N N . LEU A 1 94 ? -2.988 -3.279 2.687 1.00 96.94 94 LEU A N 1
ATOM 758 C CA . LEU A 1 94 ? -4.271 -3.260 1.985 1.00 96.94 94 LEU A CA 1
ATOM 759 C C . LEU A 1 94 ? -4.908 -4.655 1.956 1.00 96.94 94 LEU A C 1
ATOM 761 O O . LEU A 1 94 ? -6.077 -4.798 2.310 1.00 96.94 94 LEU A O 1
ATOM 765 N N . GLN A 1 95 ? -4.133 -5.693 1.633 1.00 96.12 95 GLN A N 1
ATOM 766 C CA . GLN A 1 95 ? -4.608 -7.082 1.647 1.00 96.12 95 GLN A CA 1
ATOM 767 C C . GLN A 1 95 ? -5.154 -7.519 3.014 1.00 96.12 95 GLN A C 1
ATOM 769 O O . GLN A 1 95 ? -6.110 -8.289 3.076 1.00 96.12 95 GLN A O 1
ATOM 774 N N . GLN A 1 96 ? -4.589 -7.005 4.108 1.00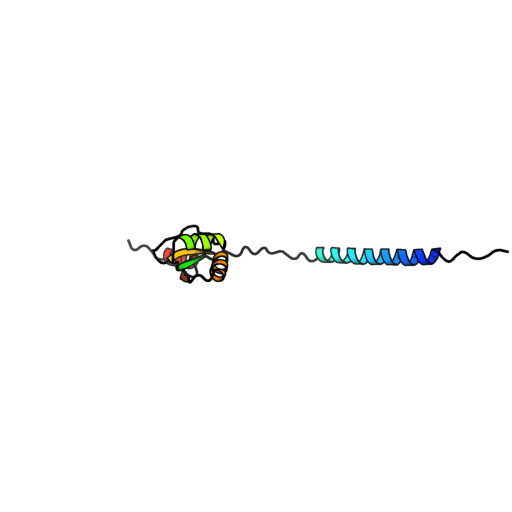 96.62 96 GLN A N 1
ATOM 775 C CA . GLN A 1 96 ? -5.021 -7.318 5.474 1.00 96.62 96 GLN A CA 1
ATOM 776 C C . GLN A 1 96 ? -6.301 -6.581 5.886 1.00 96.62 96 GLN A C 1
ATOM 778 O O . GLN A 1 96 ? -6.971 -7.005 6.825 1.00 96.62 96 GLN A O 1
ATOM 783 N N . THR A 1 97 ? -6.664 -5.497 5.194 1.00 95.56 97 THR A N 1
ATOM 784 C CA . THR A 1 97 ? -7.863 -4.710 5.523 1.00 95.56 97 THR A CA 1
ATOM 785 C C . THR A 1 97 ? -9.163 -5.327 5.000 1.00 95.56 97 THR A C 1
ATOM 787 O O . THR A 1 97 ? -10.238 -4.991 5.491 1.00 95.56 97 THR A O 1
ATOM 790 N N . GLY A 1 98 ? -9.087 -6.217 4.003 1.00 95.44 98 GLY A N 1
ATOM 791 C CA . GLY A 1 98 ? -10.256 -6.856 3.388 1.00 95.44 98 GLY A CA 1
ATOM 792 C C . GLY A 1 98 ? -11.065 -5.955 2.446 1.00 95.44 98 GLY A C 1
ATOM 793 O O . GLY A 1 98 ? -12.088 -6.400 1.925 1.00 95.44 98 GLY A O 1
ATOM 794 N N . TYR A 1 99 ? -10.619 -4.719 2.191 1.00 97.12 99 TYR A N 1
ATOM 795 C CA . TYR A 1 99 ? -11.229 -3.864 1.173 1.00 97.12 99 TYR A CA 1
ATOM 796 C C . TYR A 1 99 ? -11.057 -4.478 -0.216 1.00 97.12 99 TYR A C 1
ATOM 798 O O . TYR A 1 99 ? -10.015 -5.049 -0.548 1.00 97.12 99 TYR A O 1
ATOM 806 N N . ARG A 1 100 ? -12.082 -4.332 -1.058 1.00 97.94 100 ARG A N 1
ATOM 807 C CA . ARG A 1 100 ? -11.994 -4.737 -2.460 1.00 97.94 100 ARG A CA 1
ATOM 808 C C . ARG A 1 100 ? -11.076 -3.764 -3.192 1.00 97.94 100 ARG A C 1
ATOM 810 O O . ARG A 1 100 ? -11.263 -2.553 -3.106 1.00 97.94 100 ARG A O 1
ATOM 817 N N . TYR A 1 101 ? -10.132 -4.291 -3.958 1.00 98.00 101 TYR A N 1
ATOM 818 C CA . TYR A 1 101 ? -9.225 -3.482 -4.760 1.00 98.00 101 TYR A CA 1
ATOM 819 C C . TYR A 1 101 ? -8.922 -4.145 -6.105 1.00 98.00 101 TYR A C 1
ATOM 821 O O . TYR A 1 101 ? -9.144 -5.341 -6.295 1.00 98.00 101 TYR A O 1
ATOM 829 N N . GLU A 1 102 ? -8.408 -3.349 -7.031 1.00 98.19 102 GLU A N 1
ATOM 830 C CA . GLU A 1 102 ? -7.960 -3.750 -8.357 1.00 98.19 102 GLU A CA 1
ATOM 831 C C . GLU A 1 102 ? -6.585 -3.130 -8.619 1.00 98.19 102 GLU A C 1
ATOM 833 O O . GLU A 1 102 ? -6.382 -1.933 -8.417 1.00 98.19 102 GLU A O 1
ATOM 838 N N . VAL A 1 103 ? -5.622 -3.943 -9.054 1.00 97.44 103 VAL A N 1
ATOM 839 C CA . VAL A 1 103 ? -4.304 -3.446 -9.468 1.00 97.44 103 VAL A CA 1
ATOM 840 C C . VAL A 1 103 ? -4.416 -2.993 -10.918 1.00 97.44 103 VAL A C 1
ATOM 842 O O . VAL A 1 103 ? -4.572 -3.819 -11.812 1.00 97.44 103 VAL A O 1
ATOM 845 N N . LEU A 1 104 ? -4.342 -1.683 -11.143 1.00 96.81 104 LEU A N 1
ATOM 846 C CA . LEU A 1 104 ? -4.422 -1.079 -12.473 1.00 96.81 104 LEU A CA 1
ATOM 847 C C . LEU A 1 104 ? -3.075 -1.157 -13.197 1.00 96.81 104 LEU A C 1
ATOM 849 O O . LEU A 1 104 ? -3.020 -1.432 -14.393 1.00 96.81 104 LEU A O 1
ATOM 853 N N . ILE A 1 105 ? -1.985 -0.897 -12.467 1.00 95.88 105 ILE A N 1
ATOM 854 C CA . ILE A 1 105 ? -0.615 -0.912 -12.986 1.00 95.88 105 ILE A CA 1
ATOM 855 C C . ILE A 1 105 ? 0.264 -1.646 -11.966 1.00 95.88 105 ILE A C 1
ATOM 857 O O . ILE A 1 105 ? 0.470 -1.121 -10.874 1.00 95.88 105 ILE A O 1
ATOM 861 N N . PRO A 1 106 ? 0.788 -2.843 -12.274 1.00 94.62 106 PRO A N 1
ATOM 862 C CA . PRO A 1 106 ? 1.562 -3.622 -11.309 1.00 94.62 106 PRO A CA 1
ATOM 863 C C . PRO A 1 106 ? 2.924 -2.992 -10.989 1.00 94.62 106 PRO A C 1
ATOM 865 O O . PRO A 1 106 ? 3.356 -3.048 -9.841 1.00 94.62 106 PRO A O 1
ATOM 868 N N . ASP A 1 107 ? 3.561 -2.359 -11.975 1.00 93.81 107 ASP A N 1
ATOM 869 C CA . ASP A 1 107 ? 4.842 -1.669 -11.830 1.00 93.81 107 ASP A CA 1
ATOM 870 C C . ASP A 1 107 ? 4.756 -0.285 -12.486 1.00 93.81 107 ASP A C 1
ATOM 872 O O . ASP A 1 107 ? 4.810 -0.140 -13.712 1.00 93.81 107 ASP A O 1
ATOM 876 N N . LEU A 1 108 ? 4.572 0.741 -11.654 1.00 92.50 108 LEU A N 1
ATOM 877 C CA . LEU A 1 108 ? 4.506 2.131 -12.101 1.00 92.50 108 LEU A CA 1
ATOM 878 C C . LEU A 1 108 ? 5.831 2.594 -12.713 1.00 92.50 108 LEU A C 1
ATOM 880 O O . LEU A 1 108 ? 5.816 3.350 -13.685 1.00 92.50 108 LEU A O 1
ATOM 884 N N . SER A 1 109 ? 6.965 2.130 -12.187 1.00 90.69 109 SER A N 1
ATOM 885 C CA . SER A 1 109 ? 8.288 2.499 -12.692 1.00 90.69 109 SER A CA 1
ATOM 886 C C . SER A 1 109 ? 8.477 1.996 -14.120 1.00 90.69 109 SER A C 1
ATOM 888 O O . SER A 1 109 ? 8.840 2.780 -14.998 1.00 90.69 109 SER A O 1
ATOM 890 N N . ALA A 1 110 ? 8.167 0.724 -14.377 1.00 90.75 110 ALA A N 1
ATOM 891 C CA . ALA A 1 110 ? 8.227 0.146 -15.718 1.00 90.75 110 ALA A CA 1
ATOM 892 C C . ALA A 1 110 ? 7.257 0.844 -16.686 1.00 90.75 110 ALA A C 1
ATOM 894 O O . ALA A 1 110 ? 7.641 1.207 -17.799 1.00 90.75 110 ALA A O 1
ATOM 895 N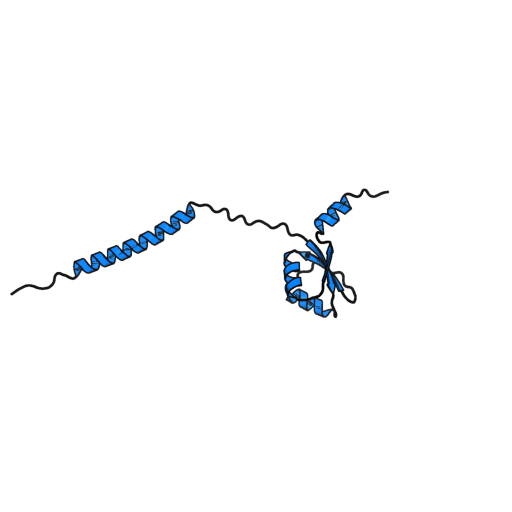 N . PHE A 1 111 ? 6.026 1.111 -16.241 1.00 91.38 111 PHE A N 1
ATOM 896 C CA . PHE A 1 111 ? 5.012 1.792 -17.048 1.00 91.38 111 PHE A CA 1
ATOM 897 C C . PHE A 1 111 ? 5.452 3.190 -17.512 1.00 91.38 111 PHE A C 1
ATOM 899 O O . PHE A 1 111 ? 5.261 3.560 -18.674 1.00 91.38 111 PHE A O 1
ATOM 906 N N . TYR A 1 112 ? 6.062 3.983 -16.625 1.00 88.06 112 TYR A N 1
ATOM 907 C CA . TYR A 1 112 ? 6.557 5.310 -16.993 1.00 88.06 112 TYR A CA 1
ATOM 908 C C . TYR A 1 112 ? 7.818 5.257 -17.858 1.00 88.06 112 TYR A C 1
ATOM 910 O O . TYR A 1 112 ? 7.957 6.090 -18.754 1.00 88.06 112 TYR A O 1
ATOM 918 N N . GLN A 1 113 ? 8.705 4.283 -17.640 1.00 89.38 113 GLN A N 1
ATOM 919 C CA . GLN A 1 113 ? 9.881 4.081 -18.494 1.00 89.38 113 GLN A CA 1
ATOM 920 C C . GLN A 1 113 ? 9.477 3.768 -19.939 1.00 89.38 113 GLN A C 1
ATOM 922 O O . GLN A 1 113 ? 10.021 4.363 -20.870 1.00 89.38 113 GLN A O 1
ATOM 927 N N . GLU A 1 114 ? 8.476 2.906 -20.134 1.00 87.62 114 GLU A N 1
ATOM 928 C CA . GLU A 1 114 ? 7.949 2.591 -21.464 1.00 87.62 114 GLU A CA 1
ATOM 929 C C . GLU A 1 114 ? 7.359 3.838 -22.136 1.00 87.62 114 GLU A C 1
ATOM 931 O O . GLU A 1 114 ? 7.709 4.162 -23.272 1.00 87.62 114 GLU A O 1
ATOM 936 N N . ARG A 1 115 ? 6.540 4.616 -21.419 1.00 82.31 115 ARG A N 1
ATOM 937 C CA . ARG A 1 115 ? 5.950 5.849 -21.970 1.00 82.31 115 ARG A CA 1
ATOM 938 C C . ARG A 1 115 ? 6.975 6.927 -22.299 1.00 82.31 115 ARG A C 1
ATOM 940 O O . ARG A 1 115 ? 6.806 7.621 -23.298 1.00 82.31 115 ARG A O 1
ATOM 947 N N . ALA A 1 116 ? 8.022 7.076 -21.491 1.00 80.06 116 ALA A N 1
ATOM 948 C CA . ALA A 1 116 ? 9.081 8.051 -21.740 1.00 80.06 116 ALA A CA 1
ATOM 949 C C . ALA A 1 116 ? 9.878 7.742 -23.020 1.00 80.06 116 ALA A C 1
ATOM 951 O O . ALA A 1 116 ? 10.470 8.647 -23.606 1.00 80.06 116 ALA A O 1
ATOM 952 N N . SER A 1 117 ? 9.873 6.484 -23.471 1.00 68.38 117 SER A N 1
ATOM 953 C CA . SER A 1 117 ? 10.567 6.053 -24.687 1.00 68.38 117 SER A CA 1
ATOM 954 C C . SER A 1 117 ? 9.803 6.335 -25.990 1.00 68.38 117 SER A C 1
ATOM 956 O O . SER A 1 117 ? 10.376 6.188 -27.069 1.00 68.38 117 SER A O 1
ATOM 958 N N . ILE A 1 118 ? 8.540 6.780 -25.916 1.00 63.41 118 ILE A N 1
ATOM 959 C CA . ILE A 1 118 ? 7.734 7.136 -27.092 1.00 63.41 118 ILE A CA 1
ATOM 960 C C . ILE A 1 118 ? 8.100 8.567 -27.530 1.00 63.41 118 ILE A C 1
ATOM 962 O O . ILE A 1 118 ? 7.829 9.515 -26.786 1.00 63.41 118 ILE A O 1
ATOM 966 N N . PRO A 1 119 ? 8.688 8.774 -28.726 1.00 62.47 119 PRO A N 1
ATOM 967 C CA . PRO A 1 119 ? 8.978 10.113 -29.225 1.00 62.47 119 PRO A CA 1
ATOM 968 C C . PRO A 1 119 ? 7.673 10.897 -29.367 1.00 62.47 119 PRO A C 1
ATOM 970 O O . PRO A 1 119 ? 6.701 10.398 -29.938 1.00 62.47 119 PRO A O 1
ATOM 973 N N . ARG A 1 120 ? 7.649 12.135 -28.865 1.00 64.94 120 ARG A N 1
ATOM 974 C CA . ARG A 1 120 ? 6.529 13.051 -29.099 1.00 64.94 120 ARG A CA 1
ATOM 975 C C . ARG A 1 120 ? 6.444 13.282 -30.612 1.00 64.94 120 ARG A C 1
ATOM 977 O O . ARG A 1 120 ? 7.398 13.796 -31.188 1.00 64.94 120 ARG A O 1
ATOM 984 N N . GLN A 1 121 ? 5.361 12.852 -31.257 1.00 60.00 121 GLN A N 1
ATOM 985 C CA . GLN A 1 121 ? 5.103 13.251 -32.639 1.00 60.00 121 GLN A CA 1
ATOM 986 C C . GLN A 1 121 ? 4.630 14.705 -32.601 1.00 60.00 121 GLN A C 1
ATOM 988 O O . GLN A 1 121 ? 3.523 14.978 -32.136 1.00 60.00 121 GLN A O 1
ATOM 993 N N . GLU A 1 122 ? 5.538 15.612 -32.959 1.00 53.91 122 GLU A N 1
ATOM 994 C CA . GLU A 1 122 ? 5.267 17.032 -33.218 1.00 53.91 122 GLU A CA 1
ATOM 995 C C . GLU A 1 122 ? 4.695 17.234 -34.625 1.00 53.91 122 GLU A C 1
ATOM 997 O O . GLU A 1 122 ? 5.121 16.500 -35.550 1.00 53.91 122 GLU A O 1
#

Foldseek 3Di:
DDDDDDDPPVVVVVVVVVVVVVVVVVVVVVVVVVVPPDPPPPPPPPWFKFWKKWFDQDPCVVVVLVVLVFDFDDWDDDNGIIIGIGTPVSVVSVVVVPTDMDGPGRGPPVVVVVVVPDDPPD